Protein AF-A0A523T1C4-F1 (afdb_monomer)

Radius of gyration: 27.76 Å; Cα contacts (8 Å, |Δi|>4): 109; chains: 1; bounding box: 68×74×39 Å

Solvent-accessible surface area (backbone atoms only — not comparable to full-atom values): 6186 Å² total; per-residue (Å²): 85,82,43,75,52,56,69,73,54,23,56,52,48,68,74,44,88,76,76,84,72,63,45,45,49,25,28,43,32,33,76,88,72,49,73,48,70,75,29,52,26,42,74,44,40,34,35,55,45,61,73,94,52,70,88,55,56,74,73,46,76,43,76,44,75,76,69,76,68,94,77,71,85,75,76,81,73,78,73,83,78,90,70,90,85,81,90,78,88,84,89,82,92,135

Sequence (94 aa):
MRQKLDKKWAAFLLTLPESGMGYQRIDLFFADRSMLHDIVAYNAEEIEIPSQYSDKEVTKIQIHKNKPSSHNTQSTATTGEDARNAKTGWKGSG

Mean predicted aligned error: 13.63 Å

Structure (mmCIF, N/CA/C/O backbone):
data_AF-A0A523T1C4-F1
#
_entry.id   AF-A0A523T1C4-F1
#
loop_
_atom_site.group_PDB
_atom_site.id
_atom_site.type_symbol
_atom_site.label_atom_id
_atom_site.label_alt_id
_atom_site.label_comp_id
_atom_site.label_asym_id
_atom_site.label_entity_id
_atom_site.labe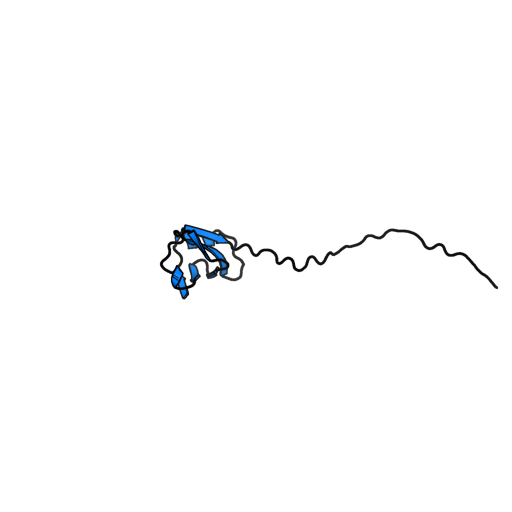l_seq_id
_atom_site.pdbx_PDB_ins_code
_atom_site.Cartn_x
_atom_site.Cartn_y
_atom_site.Cartn_z
_atom_site.occupancy
_atom_site.B_iso_or_equiv
_atom_site.auth_seq_id
_atom_site.auth_comp_id
_atom_site.auth_asym_id
_atom_site.auth_atom_id
_atom_site.pdbx_PDB_model_num
ATOM 1 N N . MET A 1 1 ? -12.834 -7.456 -2.253 1.00 84.94 1 MET A N 1
ATOM 2 C CA . MET A 1 1 ? -13.365 -6.239 -2.915 1.00 84.94 1 MET A CA 1
ATOM 3 C C . MET A 1 1 ? -12.198 -5.358 -3.320 1.00 84.94 1 MET A C 1
ATOM 5 O O . MET A 1 1 ? -11.164 -5.446 -2.668 1.00 84.94 1 MET A O 1
ATOM 9 N N . ARG A 1 2 ? -12.342 -4.539 -4.370 1.00 87.00 2 ARG A N 1
ATOM 10 C CA . ARG A 1 2 ? -11.305 -3.575 -4.764 1.00 87.00 2 ARG A CA 1
ATOM 11 C C . ARG A 1 2 ? -11.547 -2.230 -4.102 1.00 87.00 2 ARG A C 1
ATOM 13 O O . ARG A 1 2 ? -12.672 -1.736 -4.115 1.00 87.00 2 ARG A O 1
ATOM 20 N N . GLN A 1 3 ? -10.493 -1.658 -3.540 1.00 88.19 3 GLN A N 1
ATOM 21 C CA . GLN A 1 3 ? -10.515 -0.348 -2.908 1.00 88.19 3 GLN A CA 1
ATOM 22 C C . GLN A 1 3 ? -9.352 0.492 -3.412 1.00 88.19 3 GLN A C 1
ATOM 24 O 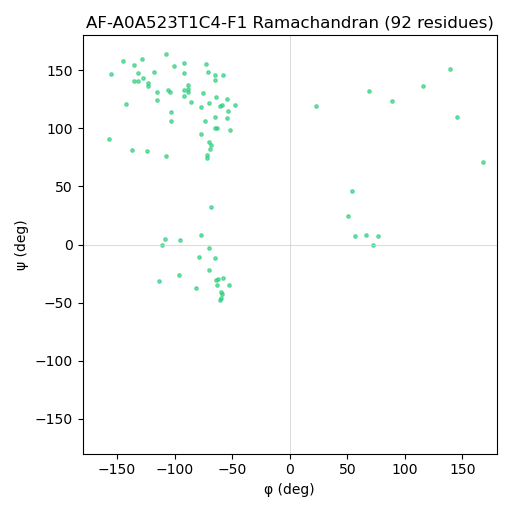O . GLN A 1 3 ? -8.238 -0.005 -3.583 1.00 88.19 3 GLN A O 1
ATOM 29 N N . LYS A 1 4 ? -9.623 1.781 -3.626 1.00 90.19 4 LYS A N 1
ATOM 30 C CA . LYS A 1 4 ? -8.601 2.747 -4.006 1.00 90.19 4 LYS A CA 1
ATOM 31 C C . LYS A 1 4 ? -7.745 3.109 -2.794 1.00 90.19 4 LYS A C 1
ATOM 33 O O . LYS A 1 4 ? -8.275 3.434 -1.733 1.00 90.19 4 LYS A O 1
ATOM 38 N N . LEU A 1 5 ? -6.431 3.050 -2.967 1.00 87.12 5 LEU A N 1
ATOM 39 C CA . LEU A 1 5 ? -5.459 3.460 -1.966 1.00 87.12 5 LEU A CA 1
ATOM 40 C C . LEU A 1 5 ? -5.450 4.983 -1.820 1.00 87.12 5 LEU A C 1
ATOM 42 O O . LEU A 1 5 ? -5.615 5.720 -2.796 1.00 87.12 5 LEU A O 1
ATOM 46 N N . ASP A 1 6 ? -5.161 5.463 -0.613 1.00 89.56 6 ASP A N 1
ATOM 47 C CA . ASP A 1 6 ? -4.861 6.878 -0.422 1.00 89.56 6 ASP A CA 1
ATOM 48 C C . ASP A 1 6 ? -3.672 7.305 -1.287 1.00 89.56 6 ASP A C 1
ATOM 50 O O . ASP A 1 6 ? -2.682 6.581 -1.430 1.00 89.56 6 ASP A O 1
ATOM 54 N N . LYS A 1 7 ? -3.710 8.551 -1.772 1.00 89.00 7 LYS A N 1
ATOM 55 C CA . LYS A 1 7 ? -2.639 9.134 -2.600 1.00 89.00 7 LYS A CA 1
ATOM 56 C C . LYS A 1 7 ? -1.255 9.028 -1.954 1.00 89.00 7 LYS A C 1
ATOM 58 O O . LYS A 1 7 ? -0.275 8.824 -2.662 1.00 89.00 7 LYS A O 1
ATOM 63 N N . LYS A 1 8 ? -1.176 9.135 -0.619 1.00 91.88 8 LYS A N 1
ATOM 64 C CA . LYS A 1 8 ? 0.080 8.993 0.141 1.00 91.88 8 LYS A CA 1
ATOM 65 C C . LYS A 1 8 ? 0.719 7.617 -0.071 1.00 91.88 8 LYS A C 1
ATOM 67 O O . LYS A 1 8 ? 1.929 7.507 -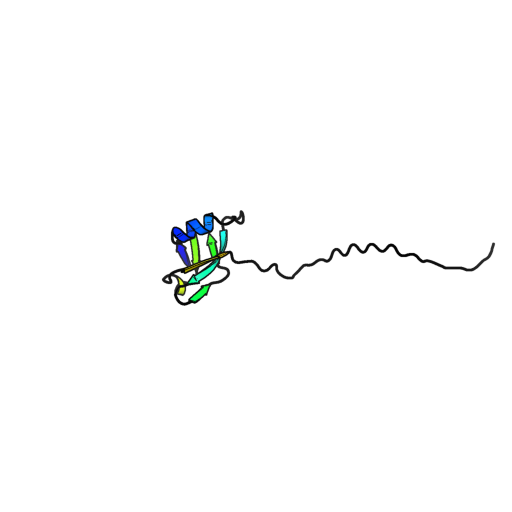0.237 1.00 91.88 8 LYS A O 1
ATOM 72 N N . TRP A 1 9 ? -0.110 6.577 -0.100 1.00 90.94 9 TRP A N 1
ATOM 73 C CA . TRP A 1 9 ? 0.323 5.198 -0.239 1.00 90.94 9 TRP A CA 1
ATOM 74 C C . TRP A 1 9 ? 0.596 4.834 -1.692 1.00 90.94 9 TRP A C 1
ATOM 76 O O . TRP A 1 9 ? 1.581 4.156 -1.958 1.00 90.94 9 TRP A O 1
ATOM 86 N N . ALA A 1 10 ? -0.210 5.343 -2.626 1.00 89.75 10 ALA A N 1
ATOM 87 C CA . ALA A 1 10 ? 0.065 5.190 -4.050 1.00 89.75 10 ALA A CA 1
ATOM 88 C C . ALA A 1 10 ? 1.422 5.809 -4.420 1.00 89.75 10 ALA A C 1
ATOM 90 O O . ALA A 1 10 ? 2.258 5.153 -5.033 1.00 89.75 10 ALA A O 1
ATOM 91 N N . ALA A 1 11 ? 1.695 7.030 -3.942 1.00 90.12 11 ALA A N 1
ATOM 92 C CA . ALA A 1 11 ? 2.992 7.678 -4.122 1.00 90.12 11 ALA A CA 1
ATOM 93 C C . ALA A 1 11 ? 4.138 6.848 -3.525 1.00 90.12 11 ALA A C 1
ATOM 95 O O . ALA A 1 11 ? 5.165 6.681 -4.172 1.00 90.12 11 ALA A O 1
ATOM 96 N N . PHE A 1 12 ? 3.954 6.279 -2.329 1.00 89.69 12 PHE A N 1
ATOM 97 C CA . PHE A 1 12 ? 4.939 5.380 -1.725 1.00 89.69 12 PHE A CA 1
ATOM 98 C C . PHE A 1 12 ? 5.196 4.135 -2.589 1.00 89.69 12 PHE A C 1
ATOM 100 O O . PHE A 1 12 ? 6.350 3.820 -2.865 1.00 89.69 12 PHE A O 1
ATOM 107 N N . LEU A 1 13 ? 4.150 3.456 -3.064 1.00 87.25 13 LEU A N 1
ATOM 108 C CA . LEU A 1 13 ? 4.282 2.257 -3.898 1.00 87.25 13 LEU A CA 1
ATOM 109 C C . LEU A 1 13 ? 4.956 2.529 -5.250 1.00 87.25 13 LEU A C 1
ATOM 111 O O . LEU A 1 13 ? 5.663 1.658 -5.750 1.00 87.25 13 LEU A O 1
ATOM 115 N N . LEU A 1 14 ? 4.789 3.732 -5.806 1.00 87.06 14 LEU A N 1
ATOM 116 C CA . LEU A 1 14 ? 5.478 4.174 -7.025 1.00 87.06 14 LEU A CA 1
ATOM 117 C C . LEU A 1 14 ? 6.981 4.417 -6.819 1.00 87.06 14 LEU A C 1
ATOM 119 O O . LEU A 1 14 ? 7.743 4.383 -7.780 1.00 87.06 14 LEU A O 1
ATOM 123 N N . THR A 1 15 ? 7.433 4.661 -5.583 1.00 87.12 15 THR A N 1
ATOM 124 C CA . THR A 1 15 ? 8.877 4.764 -5.287 1.00 87.12 15 THR A CA 1
ATOM 125 C C . THR A 1 15 ? 9.572 3.409 -5.180 1.00 87.12 15 THR A C 1
ATOM 127 O O . THR A 1 15 ? 10.800 3.349 -5.106 1.00 87.12 15 THR A O 1
ATOM 130 N N . LEU A 1 16 ? 8.805 2.321 -5.140 1.00 82.81 16 LEU A N 1
ATOM 131 C CA . LEU A 1 16 ? 9.326 0.971 -4.984 1.00 82.81 16 LEU A CA 1
ATOM 132 C C . LEU A 1 16 ? 9.578 0.353 -6.364 1.00 82.81 16 LEU A C 1
ATOM 134 O O . LEU A 1 16 ? 8.863 0.663 -7.315 1.00 82.81 16 LEU A O 1
ATOM 138 N N . PRO A 1 17 ? 10.597 -0.513 -6.496 1.00 74.69 17 PRO A N 1
ATOM 139 C CA . PRO A 1 17 ? 10.906 -1.146 -7.769 1.00 74.69 17 PRO A CA 1
ATOM 140 C C . PRO A 1 17 ? 9.715 -1.982 -8.243 1.00 74.69 17 PRO A C 1
ATOM 142 O O . PRO A 1 17 ? 9.290 -2.923 -7.570 1.00 74.69 17 PRO A O 1
ATOM 145 N N . GLU A 1 18 ? 9.177 -1.631 -9.410 1.00 67.00 18 GLU A N 1
ATOM 146 C CA . GLU A 1 18 ? 8.085 -2.375 -10.021 1.00 67.00 18 GLU A CA 1
ATOM 147 C C . GLU A 1 18 ? 8.540 -3.788 -10.401 1.00 67.00 18 GLU A C 1
ATOM 149 O O . GLU A 1 18 ? 9.642 -4.005 -10.905 1.00 67.00 18 GLU A O 1
ATOM 154 N N . SER A 1 19 ? 7.653 -4.764 -10.208 1.00 65.88 19 SER A N 1
ATOM 155 C CA . SER A 1 19 ? 7.886 -6.162 -10.592 1.00 65.88 19 SER A CA 1
ATOM 156 C C . SER A 1 19 ? 7.882 -6.389 -12.114 1.00 65.88 19 SER A C 1
ATOM 158 O O . SER A 1 19 ? 8.058 -7.519 -12.562 1.00 65.88 19 SER A O 1
ATOM 160 N N . GLY A 1 20 ? 7.620 -5.344 -12.911 1.00 64.06 20 GLY A N 1
ATOM 161 C CA . GLY A 1 20 ? 7.433 -5.423 -14.363 1.00 64.06 20 GLY A CA 1
ATOM 162 C C . GLY A 1 20 ? 6.106 -6.060 -14.806 1.00 64.06 20 GLY A C 1
ATOM 163 O O . GLY A 1 20 ? 5.857 -6.150 -16.003 1.00 64.06 20 GLY A O 1
ATOM 164 N N . MET A 1 21 ? 5.246 -6.487 -13.868 1.00 70.75 21 MET A N 1
ATOM 165 C CA . MET A 1 21 ? 3.987 -7.205 -14.142 1.00 70.75 21 MET A CA 1
ATOM 166 C C . MET A 1 21 ? 2.714 -6.372 -13.891 1.00 70.75 21 MET A C 1
ATOM 168 O O . MET A 1 21 ? 1.607 -6.896 -13.991 1.00 70.75 21 MET A O 1
ATOM 172 N N . GLY A 1 22 ? 2.842 -5.084 -13.551 1.00 76.56 22 GLY A N 1
ATOM 173 C CA . GLY A 1 22 ? 1.696 -4.190 -13.302 1.00 76.56 22 GLY A CA 1
ATOM 174 C C . GLY A 1 22 ? 1.001 -4.383 -11.944 1.00 76.56 22 GLY A C 1
ATOM 175 O O . GLY A 1 22 ? -0.030 -3.766 -11.673 1.00 76.56 22 GLY A O 1
ATOM 176 N N . TYR A 1 23 ? 1.559 -5.216 -11.062 1.00 85.38 23 TYR A N 1
ATOM 177 C CA . TYR A 1 23 ? 1.097 -5.365 -9.683 1.00 85.38 23 TYR A CA 1
ATOM 178 C C . TYR A 1 23 ? 2.251 -5.630 -8.710 1.00 85.38 23 TYR A C 1
ATOM 180 O O . TYR A 1 23 ? 3.326 -6.109 -9.084 1.00 85.38 23 TYR A O 1
ATOM 188 N N . GLN A 1 24 ? 2.013 -5.330 -7.435 1.00 87.44 24 GLN A N 1
ATOM 189 C CA . GLN A 1 24 ? 2.948 -5.563 -6.337 1.00 87.44 24 GLN A CA 1
ATOM 190 C C . GLN A 1 24 ? 2.257 -6.352 -5.223 1.00 87.44 24 GLN A C 1
ATOM 192 O O . GLN A 1 24 ? 1.074 -6.150 -4.957 1.00 87.44 24 GLN A O 1
ATOM 197 N N . ARG A 1 25 ? 2.991 -7.256 -4.569 1.00 89.44 25 ARG A N 1
ATOM 198 C CA . ARG A 1 25 ? 2.519 -7.949 -3.363 1.00 89.44 25 ARG A CA 1
ATOM 199 C C . ARG A 1 25 ? 2.956 -7.164 -2.133 1.00 89.44 25 ARG A C 1
ATOM 201 O O . ARG A 1 25 ? 4.139 -6.844 -1.999 1.00 89.44 25 ARG A O 1
ATOM 208 N N . ILE A 1 26 ? 2.016 -6.850 -1.250 1.00 90.44 26 ILE A N 1
ATOM 209 C CA . ILE A 1 26 ? 2.230 -5.986 -0.089 1.00 90.44 26 ILE A CA 1
ATOM 210 C C . ILE A 1 26 ? 1.603 -6.562 1.179 1.00 90.44 26 ILE A C 1
ATOM 212 O O . ILE A 1 26 ? 0.630 -7.309 1.133 1.00 90.44 26 ILE A O 1
ATOM 216 N N . ASP A 1 27 ? 2.156 -6.165 2.317 1.00 92.75 27 ASP A N 1
ATOM 217 C CA . ASP A 1 27 ? 1.570 -6.359 3.634 1.00 92.75 27 ASP A CA 1
ATOM 218 C C . ASP A 1 27 ? 0.994 -5.019 4.123 1.00 92.75 27 ASP A C 1
ATOM 220 O O . ASP A 1 27 ? 1.667 -3.979 4.073 1.00 92.75 27 ASP A O 1
ATOM 224 N N . LEU A 1 28 ? -0.253 -5.043 4.597 1.00 92.69 28 LEU A N 1
ATOM 225 C CA . LEU A 1 28 ? -0.983 -3.886 5.118 1.00 92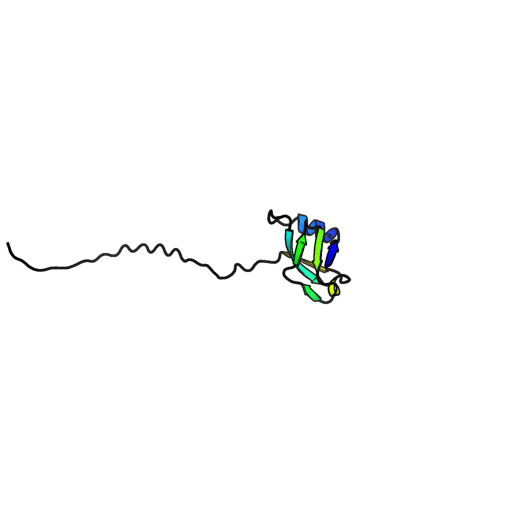.69 28 LEU A CA 1
ATOM 226 C C . LEU A 1 28 ? -1.071 -3.953 6.639 1.00 92.69 28 LEU A C 1
ATOM 228 O O . LEU A 1 28 ? -1.466 -4.974 7.199 1.00 92.69 28 LEU A O 1
ATOM 232 N N . PHE A 1 29 ? -0.769 -2.839 7.297 1.00 93.81 29 PHE A N 1
ATOM 233 C CA . PHE A 1 29 ? -0.881 -2.672 8.741 1.00 93.81 29 PHE A CA 1
ATOM 234 C C . PHE A 1 29 ? -1.951 -1.625 9.032 1.00 93.81 29 PHE A C 1
ATOM 236 O O . PHE A 1 29 ? -1.928 -0.533 8.456 1.00 93.81 29 PHE A O 1
ATOM 243 N N . PHE A 1 30 ? -2.865 -1.946 9.941 1.00 93.25 30 PHE A N 1
ATOM 244 C CA . PHE A 1 30 ? -3.993 -1.090 10.296 1.00 93.25 30 PHE A CA 1
ATOM 245 C C . PHE A 1 30 ? -3.818 -0.455 11.682 1.00 93.25 30 PHE A C 1
ATOM 247 O O . PHE A 1 30 ? -2.993 -0.888 12.492 1.00 93.25 30 PHE A O 1
ATOM 254 N N . ALA A 1 31 ? -4.603 0.586 11.971 1.00 90.31 31 ALA A N 1
ATOM 255 C CA . ALA A 1 31 ? -4.563 1.301 13.254 1.00 90.31 31 ALA A CA 1
ATOM 256 C C . ALA A 1 31 ? -4.944 0.428 14.465 1.00 90.31 31 ALA A C 1
ATOM 258 O O . ALA A 1 31 ? -4.421 0.616 15.563 1.00 90.31 31 ALA A O 1
ATOM 259 N N . ASP A 1 32 ? -5.794 -0.578 14.258 1.00 90.38 32 ASP A N 1
ATOM 260 C CA . ASP A 1 32 ? -6.201 -1.557 15.275 1.00 90.38 32 ASP A CA 1
ATOM 261 C C . ASP A 1 32 ? -5.133 -2.635 15.552 1.00 90.38 32 ASP A C 1
ATOM 263 O O . ASP A 1 32 ? -5.395 -3.596 16.275 1.00 90.38 32 ASP A O 1
ATOM 267 N N . ARG A 1 33 ? -3.921 -2.476 14.997 1.00 89.88 33 ARG A N 1
ATOM 268 C CA . ARG A 1 33 ? -2.806 -3.440 15.031 1.00 89.88 33 ARG A CA 1
ATOM 269 C C . ARG A 1 33 ? -3.079 -4.739 14.271 1.00 89.88 33 ARG A C 1
ATOM 271 O O . ARG A 1 33 ? -2.267 -5.661 14.357 1.00 89.88 33 ARG A O 1
ATOM 278 N N . SER A 1 34 ? -4.181 -4.829 13.525 1.00 91.44 34 SER A N 1
ATOM 279 C CA . SER A 1 34 ? -4.389 -5.942 12.605 1.00 91.44 34 SER A CA 1
ATOM 280 C C . SER A 1 34 ? -3.475 -5.810 11.388 1.00 91.44 34 SER A C 1
ATOM 282 O O . SER A 1 34 ? -3.009 -4.719 11.039 1.00 91.44 34 SER A O 1
ATOM 284 N N . MET A 1 35 ? -3.190 -6.948 10.758 1.00 93.19 35 MET A N 1
ATOM 285 C CA . MET A 1 35 ? -2.329 -7.024 9.587 1.00 93.19 35 MET A CA 1
ATOM 286 C C . MET A 1 35 ? -2.955 -7.931 8.534 1.00 93.19 35 MET A C 1
ATOM 288 O O . MET A 1 35 ? -3.528 -8.969 8.868 1.00 93.19 35 MET A O 1
ATOM 292 N N . LEU A 1 36 ? -2.833 -7.533 7.272 1.00 92.12 36 LEU A N 1
ATOM 293 C CA . LEU A 1 36 ? -3.171 -8.350 6.112 1.00 92.12 36 LEU A CA 1
ATOM 294 C C . LEU A 1 36 ? -1.898 -8.629 5.325 1.00 92.12 36 LEU A C 1
ATOM 296 O O . LEU A 1 36 ? -1.196 -7.699 4.932 1.00 92.12 36 LEU A O 1
ATOM 300 N N . HIS A 1 37 ? -1.623 -9.909 5.107 1.00 92.62 37 HIS A N 1
ATOM 301 C CA . HIS A 1 37 ? -0.446 -10.367 4.384 1.00 92.62 37 HIS A CA 1
ATOM 302 C C . HIS A 1 37 ? -0.768 -10.736 2.942 1.00 92.62 37 HIS A C 1
ATOM 304 O O . HIS A 1 37 ? -1.884 -11.167 2.653 1.00 92.62 37 HIS A O 1
ATOM 310 N N . ASP A 1 38 ? 0.243 -10.635 2.079 1.00 90.19 38 ASP A N 1
ATOM 311 C CA . ASP A 1 38 ? 0.201 -11.095 0.683 1.00 90.19 38 ASP A CA 1
ATOM 312 C C . ASP A 1 38 ? -0.978 -10.515 -0.122 1.00 90.19 38 ASP A C 1
ATOM 314 O O . ASP A 1 38 ? -1.707 -11.214 -0.829 1.00 90.19 38 ASP A O 1
ATOM 318 N N . ILE A 1 39 ? -1.182 -9.204 0.011 1.00 91.12 39 ILE A N 1
ATOM 319 C CA . ILE A 1 39 ? -2.224 -8.468 -0.701 1.00 91.12 39 ILE A CA 1
ATOM 320 C C . ILE A 1 39 ? -1.693 -7.981 -2.040 1.00 91.12 39 ILE A C 1
ATOM 322 O O . ILE A 1 39 ? -0.583 -7.460 -2.139 1.00 91.12 39 ILE A O 1
ATOM 326 N N . VAL A 1 40 ? -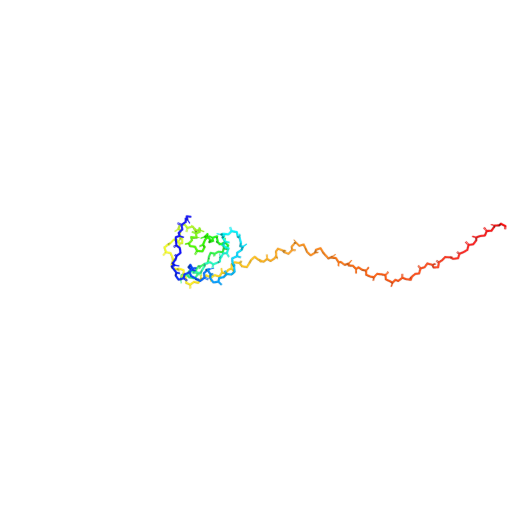2.511 -8.114 -3.079 1.00 89.62 40 VAL A N 1
ATOM 327 C CA . VAL A 1 40 ? -2.183 -7.610 -4.411 1.00 89.62 40 VAL A CA 1
ATOM 328 C C . VAL A 1 40 ? -2.584 -6.140 -4.515 1.00 89.62 40 VAL A C 1
ATOM 330 O O . VAL A 1 40 ? -3.751 -5.788 -4.328 1.00 89.62 40 VAL A O 1
ATOM 333 N N . ALA A 1 41 ? -1.603 -5.298 -4.829 1.00 89.81 41 ALA A N 1
ATOM 334 C CA . ALA A 1 41 ? -1.778 -3.908 -5.217 1.00 89.81 41 ALA A CA 1
ATOM 335 C C . ALA A 1 41 ? -1.615 -3.774 -6.738 1.00 89.81 41 ALA A C 1
ATOM 337 O O . ALA A 1 41 ? -0.525 -3.987 -7.273 1.00 89.81 41 ALA A O 1
ATOM 338 N N . TYR A 1 42 ? -2.689 -3.419 -7.434 1.00 89.31 42 TYR A N 1
ATOM 339 C CA . TYR A 1 42 ? -2.728 -3.205 -8.878 1.00 89.31 42 TYR A CA 1
ATOM 340 C C . TYR A 1 42 ? -2.376 -1.755 -9.210 1.00 89.31 42 TYR A C 1
ATOM 342 O O . TYR A 1 42 ? -2.930 -0.829 -8.612 1.00 89.31 42 TYR A O 1
ATOM 350 N N . ASN A 1 43 ? -1.459 -1.557 -10.165 1.00 85.81 43 ASN A N 1
ATOM 351 C CA . ASN A 1 43 ? -1.018 -0.236 -10.640 1.00 85.81 43 ASN A CA 1
ATOM 352 C C . ASN A 1 43 ? -0.603 0.742 -9.524 1.00 85.81 43 ASN A C 1
ATOM 354 O O . ASN A 1 43 ? -0.716 1.948 -9.700 1.00 85.81 43 ASN A O 1
ATOM 358 N N . ALA A 1 44 ? -0.201 0.235 -8.353 1.00 84.75 44 ALA A N 1
ATOM 359 C CA . ALA A 1 44 ? 0.027 1.032 -7.144 1.00 84.75 44 ALA A CA 1
ATOM 360 C C . ALA A 1 44 ? -1.185 1.872 -6.658 1.00 84.75 44 ALA A C 1
ATOM 362 O O . ALA A 1 44 ? -1.049 2.636 -5.706 1.00 84.75 44 ALA A O 1
ATOM 363 N N . GLU A 1 45 ? -2.376 1.715 -7.246 1.00 87.75 45 GLU A N 1
ATOM 364 C CA . GLU A 1 45 ? -3.562 2.526 -6.939 1.00 87.75 45 GLU A CA 1
ATOM 365 C C . GLU A 1 45 ? -4.691 1.740 -6.275 1.00 87.75 45 GLU A C 1
ATOM 367 O O . GLU A 1 45 ? -5.456 2.313 -5.499 1.00 87.75 45 GLU A O 1
ATOM 372 N N . GLU A 1 46 ? -4.829 0.452 -6.580 1.00 91.06 46 GLU A N 1
ATOM 373 C CA . GLU A 1 46 ? -5.957 -0.360 -6.123 1.00 91.06 46 GLU A CA 1
ATOM 374 C C . GLU A 1 46 ? -5.465 -1.570 -5.341 1.00 91.06 46 GLU A C 1
ATOM 376 O O . GLU A 1 46 ? -4.543 -2.254 -5.772 1.00 91.06 46 GLU A O 1
ATOM 381 N N . ILE A 1 47 ? -6.108 -1.873 -4.216 1.00 90.94 47 ILE A N 1
ATOM 382 C CA . ILE A 1 47 ? -5.853 -3.089 -3.438 1.00 90.94 47 ILE A CA 1
ATOM 383 C C . ILE A 1 47 ? -7.088 -3.965 -3.377 1.00 90.94 47 ILE A C 1
ATOM 385 O O . ILE A 1 47 ? -8.225 -3.484 -3.349 1.00 90.94 47 ILE A O 1
ATOM 389 N N . GLU A 1 48 ? -6.851 -5.268 -3.315 1.00 90.75 48 GLU A N 1
ATOM 390 C CA . GLU A 1 48 ? -7.901 -6.251 -3.107 1.00 90.75 48 GLU A CA 1
ATOM 391 C C . GLU A 1 48 ? -7.886 -6.761 -1.668 1.00 90.75 48 GLU A C 1
ATOM 393 O O . GLU A 1 48 ? -7.014 -7.532 -1.279 1.00 90.75 48 GLU A O 1
ATOM 398 N N . ILE A 1 49 ? -8.863 -6.326 -0.869 1.00 90.38 49 ILE A N 1
ATOM 399 C CA . ILE A 1 49 ? -8.979 -6.711 0.542 1.00 90.38 49 ILE A CA 1
ATOM 400 C C . ILE A 1 49 ? -10.380 -7.243 0.879 1.00 90.38 49 ILE A C 1
ATOM 402 O O . ILE A 1 49 ? -11.346 -6.985 0.144 1.00 90.38 49 ILE A O 1
ATOM 406 N N . PRO A 1 50 ? -10.529 -8.010 1.974 1.00 89.81 50 PRO A N 1
ATOM 407 C CA . PRO A 1 50 ? -11.837 -8.392 2.491 1.00 89.81 50 PRO A CA 1
ATOM 408 C C . PRO A 1 50 ? -12.610 -7.162 2.982 1.00 89.81 50 PRO A C 1
ATOM 410 O O . PRO A 1 50 ? -12.021 -6.238 3.543 1.00 89.81 50 PRO A O 1
ATOM 413 N N . SER A 1 51 ? -13.936 -7.171 2.831 1.00 88.50 51 SER A N 1
ATOM 414 C CA . SER A 1 51 ? -14.803 -6.041 3.204 1.00 88.50 51 SER A CA 1
ATOM 415 C C . SER A 1 51 ? -14.691 -5.635 4.672 1.00 88.50 51 SER A C 1
ATOM 417 O O . SER A 1 51 ? -14.812 -4.465 4.993 1.00 88.50 51 SER A O 1
ATOM 419 N N . GLN A 1 52 ? -14.359 -6.561 5.571 1.00 88.69 52 GLN A N 1
ATOM 420 C CA . GLN A 1 52 ? -14.148 -6.255 6.992 1.00 88.69 52 GLN A CA 1
ATOM 421 C C . GLN A 1 52 ? -12.948 -5.324 7.278 1.00 88.69 52 GLN A C 1
ATOM 423 O O . GLN A 1 52 ? -12.784 -4.874 8.411 1.00 88.69 52 GLN A O 1
ATOM 428 N N . TYR A 1 53 ? -12.087 -5.070 6.286 1.00 87.12 53 TYR A N 1
ATOM 429 C CA . TYR A 1 53 ? -10.946 -4.157 6.393 1.00 87.12 53 TYR A CA 1
ATOM 430 C C . TYR A 1 53 ? -11.118 -2.881 5.554 1.00 87.12 53 TYR A C 1
ATOM 432 O O . TYR A 1 53 ? -10.226 -2.039 5.599 1.00 87.12 53 TYR A O 1
ATOM 440 N N . SER A 1 54 ? -12.227 -2.712 4.816 1.00 85.56 54 SER A N 1
ATOM 441 C CA . SER A 1 54 ? -12.398 -1.572 3.899 1.00 85.56 54 SER A CA 1
ATOM 442 C C . SER A 1 54 ? -12.411 -0.221 4.599 1.00 85.56 54 SER A C 1
ATOM 444 O O . SER A 1 54 ? -11.892 0.767 4.083 1.00 85.56 54 SER 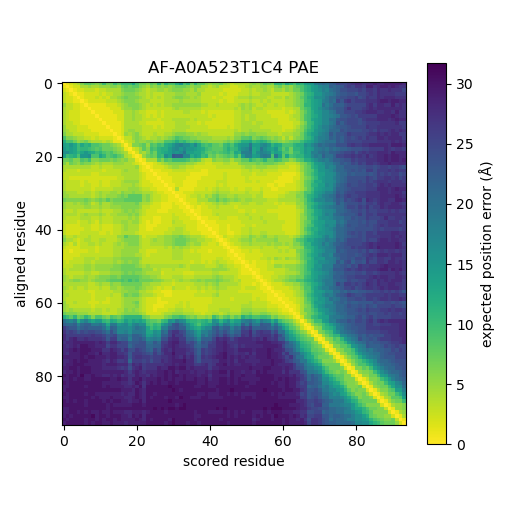A O 1
ATOM 446 N N . ASP A 1 55 ? -12.971 -0.201 5.804 1.00 86.31 55 ASP A N 1
ATOM 447 C CA . ASP A 1 55 ? -13.173 1.021 6.581 1.00 86.31 55 ASP A CA 1
ATOM 448 C C . ASP A 1 55 ? -12.031 1.253 7.580 1.00 86.31 55 ASP A C 1
ATOM 450 O O . ASP A 1 55 ? -12.071 2.180 8.390 1.00 86.31 55 ASP A O 1
ATOM 454 N N . LYS A 1 56 ? -11.005 0.393 7.554 1.00 88.00 56 LYS A N 1
ATOM 455 C CA . LYS A 1 56 ? -9.873 0.488 8.470 1.00 88.00 56 LYS A CA 1
ATOM 456 C C . LYS A 1 56 ? -8.790 1.385 7.899 1.00 88.00 56 LYS A C 1
ATOM 458 O O . LYS A 1 56 ? -8.351 1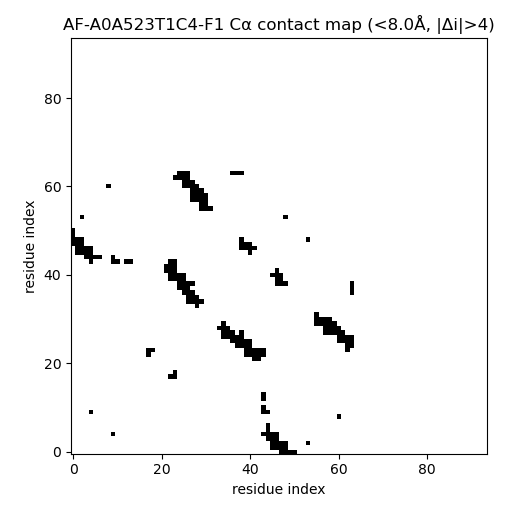.231 6.762 1.00 88.00 56 LYS A O 1
ATOM 463 N N . GLU A 1 57 ? -8.286 2.272 8.746 1.00 89.75 57 GLU A N 1
ATOM 464 C CA . GLU A 1 57 ? -7.169 3.131 8.385 1.00 89.75 57 GLU A CA 1
ATOM 465 C C . GLU A 1 57 ? -5.869 2.322 8.269 1.00 89.75 57 GLU A C 1
ATOM 467 O O . GLU A 1 57 ? -5.417 1.690 9.232 1.00 89.75 57 GLU A O 1
ATOM 472 N N . VAL A 1 58 ? -5.250 2.380 7.088 1.00 91.81 58 VAL A N 1
ATOM 473 C CA . VAL A 1 58 ? -3.912 1.837 6.836 1.00 91.81 58 VAL A CA 1
ATOM 4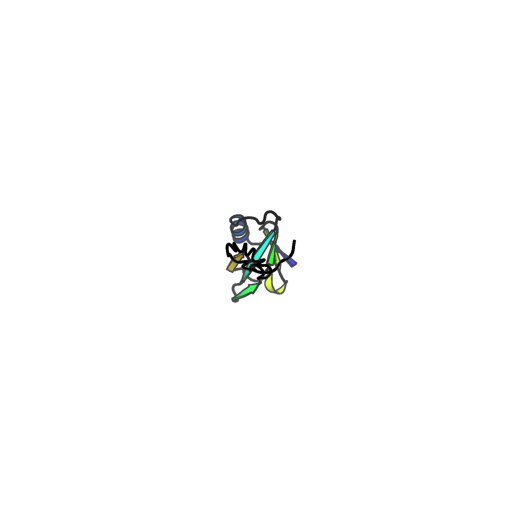74 C C . VAL A 1 58 ? -2.870 2.790 7.418 1.00 91.81 58 VAL A C 1
ATOM 476 O O . VAL A 1 58 ? -2.737 3.936 6.977 1.00 91.81 58 VAL A O 1
ATOM 479 N N . THR A 1 59 ? -2.093 2.295 8.378 1.00 93.88 59 THR A N 1
ATOM 480 C CA . THR A 1 59 ? -1.028 3.043 9.061 1.00 93.88 59 THR A CA 1
ATOM 481 C C . THR A 1 59 ? 0.345 2.791 8.458 1.00 93.88 59 THR A C 1
ATOM 483 O O . THR A 1 59 ? 1.222 3.650 8.557 1.00 93.88 59 THR A O 1
ATOM 486 N N . LYS A 1 60 ? 0.550 1.632 7.820 1.00 93.00 60 LYS A N 1
ATOM 487 C CA . LYS A 1 60 ? 1.820 1.272 7.185 1.00 93.00 60 LYS A CA 1
ATOM 488 C C . LYS A 1 60 ? 1.619 0.251 6.067 1.00 93.00 60 LYS A C 1
ATOM 490 O O . LYS A 1 60 ? 0.777 -0.637 6.171 1.00 93.00 60 LYS A O 1
ATOM 495 N N . ILE A 1 61 ? 2.448 0.362 5.031 1.00 92.06 61 ILE A N 1
ATOM 496 C CA . ILE A 1 61 ? 2.552 -0.598 3.929 1.00 92.06 61 ILE A CA 1
ATOM 497 C C . ILE A 1 61 ? 3.990 -1.100 3.837 1.00 92.06 61 ILE A C 1
ATOM 499 O O . ILE A 1 61 ? 4.937 -0.326 3.994 1.00 92.06 61 ILE A O 1
ATOM 503 N N . GLN A 1 62 ? 4.163 -2.396 3.591 1.00 91.25 62 GLN A N 1
ATOM 504 C CA . GLN A 1 62 ? 5.466 -2.994 3.299 1.00 91.25 62 GLN A CA 1
ATOM 505 C C . GLN A 1 62 ? 5.376 -3.886 2.064 1.00 91.25 62 GLN A C 1
ATOM 507 O O . GLN A 1 62 ? 4.347 -4.508 1.834 1.00 91.25 62 GLN A O 1
ATOM 512 N N . ILE A 1 63 ? 6.454 -3.979 1.280 1.00 89.00 63 ILE A N 1
ATOM 513 C CA . ILE A 1 63 ? 6.539 -4.996 0.225 1.00 89.00 63 ILE A CA 1
ATOM 514 C C . ILE A 1 63 ? 6.533 -6.367 0.883 1.00 89.00 63 ILE A C 1
ATOM 516 O O . ILE A 1 63 ? 7.363 -6.639 1.760 1.00 89.00 63 ILE A O 1
ATOM 520 N N . HIS A 1 64 ? 5.624 -7.222 0.424 1.00 88.00 64 HIS A N 1
ATOM 521 C CA . HIS A 1 64 ? 5.585 -8.607 0.839 1.00 88.00 64 HIS A CA 1
ATOM 522 C C . HIS A 1 64 ? 6.866 -9.272 0.344 1.00 88.00 64 HIS A C 1
ATOM 524 O O . HIS A 1 64 ? 7.084 -9.462 -0.856 1.00 88.00 64 HIS A O 1
ATOM 530 N N . LYS A 1 65 ? 7.759 -9.599 1.276 1.00 79.94 65 LYS A N 1
ATOM 531 C CA . LYS A 1 65 ? 8.954 -10.364 0.942 1.00 79.94 65 LYS A CA 1
ATOM 532 C C . LYS A 1 65 ? 8.503 -11.791 0.703 1.00 79.94 65 LYS A C 1
ATOM 534 O O . LYS A 1 65 ? 8.234 -12.513 1.660 1.00 79.94 65 LYS A O 1
ATOM 539 N N . ASN A 1 66 ? 8.477 -12.201 -0.563 1.00 62.66 66 ASN A N 1
ATOM 540 C CA . ASN A 1 66 ? 8.459 -13.617 -0.889 1.00 62.66 66 ASN A CA 1
ATOM 541 C C . ASN A 1 66 ? 9.667 -14.215 -0.159 1.00 62.66 66 ASN A C 1
ATOM 543 O O . ASN A 1 66 ? 10.813 -13.911 -0.502 1.00 62.66 66 ASN A O 1
ATOM 547 N N . LYS A 1 67 ? 9.439 -15.006 0.897 1.00 52.84 67 LYS A N 1
ATOM 548 C CA . LYS A 1 67 ? 10.509 -15.879 1.376 1.00 52.84 67 LYS A CA 1
ATOM 549 C C . LYS A 1 67 ? 10.912 -16.682 0.141 1.00 52.84 67 LYS A C 1
ATOM 551 O O . LYS A 1 67 ? 10.008 -17.249 -0.479 1.00 52.84 67 LYS A O 1
ATOM 556 N N . PRO A 1 68 ? 12.192 -16.700 -0.270 1.00 45.94 68 PRO A N 1
ATOM 557 C CA . PRO A 1 68 ? 12.603 -17.652 -1.282 1.00 45.94 68 PRO A CA 1
ATOM 558 C C . PRO A 1 68 ? 12.161 -19.009 -0.748 1.00 45.94 68 PRO A C 1
ATOM 560 O O . PRO A 1 68 ? 12.569 -19.418 0.341 1.00 45.94 68 PRO A O 1
ATOM 563 N N . SER A 1 69 ? 11.218 -19.634 -1.450 1.00 43.31 69 SER A N 1
ATOM 564 C CA . SER A 1 69 ? 10.808 -20.998 -1.179 1.00 43.31 69 SER A CA 1
ATOM 565 C C . SER A 1 69 ? 12.091 -21.804 -1.041 1.00 43.31 69 SER A C 1
ATOM 567 O O . SER A 1 69 ? 12.892 -21.835 -1.974 1.00 43.31 69 SER A O 1
ATOM 569 N N . SER A 1 70 ? 12.318 -22.422 0.117 1.00 49.72 70 SER A N 1
ATOM 570 C CA . SER A 1 70 ? 13.491 -23.262 0.392 1.00 49.72 70 SER A CA 1
ATOM 571 C C . SER A 1 70 ? 13.496 -24.570 -0.419 1.00 49.72 70 SER A C 1
ATOM 573 O O . SER A 1 70 ? 14.003 -25.587 0.033 1.00 49.72 70 SER A O 1
ATOM 575 N N . HIS A 1 71 ? 12.950 -24.550 -1.632 1.00 49.78 71 HIS A N 1
ATOM 576 C CA . HIS A 1 71 ? 12.966 -25.632 -2.598 1.00 49.78 71 HIS A CA 1
ATOM 577 C C . HIS A 1 71 ? 13.578 -25.119 -3.898 1.00 49.78 71 HIS A C 1
ATOM 579 O O . HIS A 1 71 ? 12.879 -24.721 -4.822 1.00 49.78 71 HIS A O 1
ATOM 585 N N . ASN A 1 72 ? 14.904 -25.062 -3.922 1.00 50.12 72 ASN A N 1
ATOM 586 C CA . ASN A 1 72 ? 15.736 -25.824 -4.855 1.00 50.12 72 ASN A CA 1
ATOM 587 C C . ASN A 1 72 ? 17.159 -25.260 -4.772 1.00 50.12 72 ASN A C 1
ATOM 589 O O . ASN A 1 72 ? 17.649 -24.602 -5.687 1.00 50.12 72 ASN A O 1
ATOM 593 N N . THR A 1 73 ? 17.841 -25.519 -3.655 1.00 48.25 73 THR A N 1
ATOM 594 C CA . THR A 1 73 ? 19.303 -25.550 -3.669 1.00 48.25 73 THR A CA 1
ATOM 595 C C . THR A 1 73 ? 19.680 -26.823 -4.418 1.00 48.25 73 THR A C 1
ATOM 597 O O . THR A 1 73 ? 19.991 -27.849 -3.818 1.00 48.25 73 THR A O 1
ATOM 600 N N . GLN A 1 74 ? 19.575 -26.798 -5.747 1.00 48.16 74 GLN A N 1
ATOM 601 C CA . GLN A 1 74 ? 20.273 -27.773 -6.564 1.00 48.16 74 GLN A CA 1
ATOM 602 C C . GLN A 1 74 ? 21.743 -27.398 -6.435 1.00 48.16 74 GLN A C 1
ATOM 604 O O . GLN A 1 74 ? 22.265 -26.544 -7.146 1.00 48.16 74 GLN A O 1
ATOM 609 N N . SER A 1 75 ? 22.366 -27.966 -5.406 1.00 48.12 75 SER A N 1
ATOM 610 C CA . SER A 1 75 ? 23.795 -27.942 -5.184 1.00 48.12 75 SER A CA 1
ATOM 611 C C . SER A 1 75 ? 24.466 -28.431 -6.461 1.00 48.12 75 SER A C 1
ATOM 613 O O . SER A 1 75 ? 24.582 -29.632 -6.690 1.00 48.12 75 SER A O 1
ATOM 615 N N . THR A 1 76 ? 24.931 -27.512 -7.302 1.00 54.88 76 THR A N 1
ATOM 616 C CA . THR A 1 76 ? 26.004 -27.805 -8.247 1.00 54.88 76 THR A CA 1
ATOM 617 C C . THR A 1 76 ? 27.276 -27.915 -7.419 1.00 54.88 76 THR A C 1
ATOM 619 O O . THR A 1 76 ? 28.099 -27.003 -7.366 1.00 54.88 76 THR A O 1
ATOM 622 N N . ALA A 1 77 ? 27.394 -29.028 -6.694 1.00 49.41 77 ALA A N 1
ATOM 623 C CA . ALA A 1 77 ? 28.673 -29.516 -6.231 1.00 49.41 77 ALA A CA 1
ATOM 624 C C . ALA A 1 77 ? 29.424 -29.963 -7.486 1.00 49.41 77 ALA A C 1
ATOM 626 O O . ALA A 1 77 ? 29.356 -31.116 -7.904 1.00 49.41 77 ALA A O 1
ATOM 627 N N . THR A 1 78 ? 30.096 -29.016 -8.136 1.00 51.19 78 THR A N 1
ATOM 628 C CA . THR A 1 78 ? 31.194 -29.332 -9.040 1.00 51.19 78 THR A CA 1
ATOM 629 C C . THR A 1 78 ? 32.316 -29.845 -8.147 1.00 51.19 78 THR A C 1
ATOM 631 O O . THR A 1 78 ? 33.178 -29.086 -7.707 1.00 51.19 78 THR A O 1
ATOM 634 N N . THR A 1 79 ? 32.240 -31.125 -7.782 1.00 50.56 79 THR A N 1
ATOM 635 C CA . THR A 1 79 ? 33.330 -31.824 -7.113 1.00 50.56 79 THR A CA 1
ATOM 636 C C . THR A 1 79 ? 34.486 -31.872 -8.101 1.00 50.56 79 THR A C 1
ATOM 638 O O . THR A 1 79 ? 34.497 -32.664 -9.040 1.00 50.56 79 THR A O 1
ATOM 641 N N . GLY A 1 80 ? 35.449 -30.973 -7.907 1.00 54.62 80 GLY A N 1
ATOM 642 C CA . GLY A 1 80 ? 36.810 -31.214 -8.346 1.00 54.62 80 GLY A CA 1
ATOM 643 C C . GLY A 1 80 ? 37.331 -32.412 -7.565 1.00 54.62 80 GLY A C 1
ATOM 644 O O . GLY A 1 80 ? 37.692 -32.272 -6.402 1.00 54.62 80 GLY A O 1
ATOM 645 N N . GLU A 1 81 ? 37.327 -33.585 -8.192 1.00 45.00 81 GLU A N 1
ATOM 646 C CA . GLU A 1 81 ? 37.973 -34.785 -7.665 1.00 45.00 81 GLU A CA 1
ATOM 647 C C . GLU A 1 81 ? 39.233 -35.059 -8.491 1.00 45.00 81 GLU A C 1
ATOM 649 O O . GLU A 1 81 ? 39.282 -35.918 -9.368 1.00 45.00 81 GLU A O 1
ATOM 654 N N . ASP A 1 82 ? 40.268 -34.259 -8.219 1.00 52.16 82 ASP A N 1
ATOM 655 C CA . ASP A 1 82 ? 41.652 -34.669 -8.439 1.00 52.16 82 ASP A CA 1
ATOM 656 C C . ASP A 1 82 ? 42.030 -35.607 -7.286 1.00 52.16 82 ASP A C 1
ATOM 658 O O . ASP A 1 82 ? 42.370 -35.166 -6.188 1.00 52.16 82 ASP A O 1
ATOM 662 N N . ALA A 1 83 ? 41.905 -36.916 -7.503 1.00 48.50 83 ALA A N 1
ATOM 663 C CA . ALA A 1 83 ? 42.494 -37.918 -6.624 1.00 48.50 83 ALA A CA 1
ATOM 664 C C . ALA A 1 83 ? 42.708 -39.248 -7.361 1.00 48.50 83 ALA A C 1
ATOM 666 O O . ALA A 1 83 ? 41.860 -40.131 -7.403 1.00 48.50 83 ALA A O 1
ATOM 667 N N . ARG A 1 84 ? 43.903 -39.374 -7.943 1.00 52.47 84 ARG A N 1
ATOM 668 C CA . ARG A 1 84 ? 44.848 -40.486 -7.735 1.00 52.47 84 ARG A CA 1
ATOM 669 C C . ARG A 1 84 ? 44.233 -41.805 -7.231 1.00 52.47 84 ARG A C 1
ATOM 671 O O . ARG A 1 84 ? 43.834 -41.874 -6.074 1.00 52.47 84 ARG A O 1
ATOM 678 N N . ASN A 1 85 ? 44.379 -42.870 -8.030 1.00 45.56 85 ASN A N 1
ATOM 679 C CA . ASN A 1 85 ? 44.907 -44.198 -7.647 1.00 45.56 85 ASN A CA 1
ATOM 680 C C . ASN A 1 85 ? 44.199 -45.337 -8.405 1.00 45.56 85 ASN A C 1
ATOM 682 O O . ASN A 1 85 ? 43.078 -45.708 -8.081 1.00 45.56 85 ASN A O 1
ATOM 686 N N . ALA A 1 86 ? 44.915 -45.974 -9.330 1.00 44.97 86 ALA A N 1
ATOM 687 C CA . ALA A 1 86 ? 44.645 -47.358 -9.702 1.00 44.97 86 ALA A CA 1
ATOM 688 C C . ALA A 1 86 ? 45.974 -48.114 -9.826 1.00 44.97 86 ALA A C 1
ATOM 690 O O . ALA A 1 86 ? 46.515 -48.317 -10.910 1.00 44.97 86 ALA A O 1
ATOM 691 N N . LYS A 1 87 ? 46.509 -48.543 -8.676 1.00 51.06 87 LYS A N 1
ATOM 692 C CA . L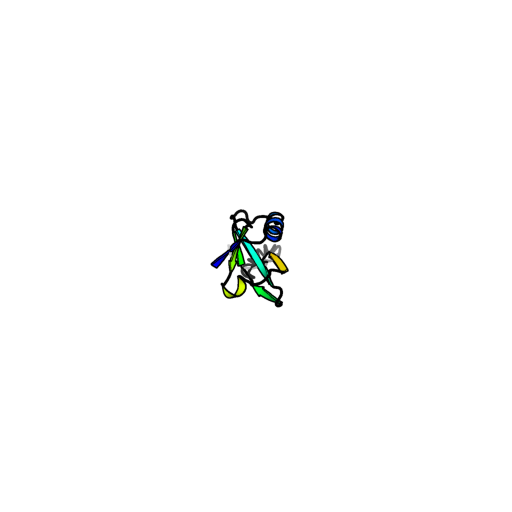YS A 1 87 ? 47.287 -49.785 -8.599 1.00 51.06 87 LYS A CA 1
ATOM 693 C C . LYS A 1 87 ? 46.395 -50.942 -9.054 1.00 51.06 87 LYS A C 1
ATOM 695 O O . LYS A 1 87 ? 45.440 -51.254 -8.354 1.00 51.06 87 LYS A O 1
ATOM 700 N N . THR A 1 88 ? 46.778 -51.662 -10.102 1.00 52.56 88 THR A N 1
ATOM 701 C CA . THR A 1 88 ? 46.619 -53.123 -10.133 1.00 52.56 88 THR A CA 1
ATOM 702 C C . THR A 1 88 ? 47.831 -53.736 -10.820 1.00 52.56 88 THR A C 1
ATOM 704 O O . THR A 1 88 ? 48.187 -53.390 -11.942 1.00 52.56 88 THR A O 1
ATOM 707 N N . GLY A 1 89 ? 48.518 -54.606 -10.087 1.00 45.62 89 GLY A N 1
ATOM 708 C CA . GLY A 1 89 ? 49.456 -55.552 -10.658 1.00 45.62 89 GLY A CA 1
ATOM 709 C C . GLY A 1 89 ? 48.753 -56.872 -10.971 1.00 45.62 89 GLY A C 1
ATOM 710 O O . GLY A 1 89 ? 47.788 -57.233 -10.300 1.00 45.62 89 GLY A O 1
ATOM 711 N N . TRP A 1 90 ? 49.367 -57.590 -11.915 1.00 43.19 90 TRP A N 1
ATOM 712 C CA . TRP A 1 90 ? 49.589 -59.044 -11.994 1.00 43.19 90 TRP A CA 1
ATOM 713 C C . TRP A 1 90 ? 48.943 -59.872 -13.122 1.00 43.19 90 TRP A C 1
ATOM 715 O O . TRP A 1 90 ? 47.747 -59.799 -13.369 1.00 43.19 90 TRP A O 1
ATOM 725 N N . LYS A 1 91 ? 49.811 -60.767 -13.649 1.00 44.16 91 LYS A N 1
ATOM 726 C CA . LYS A 1 91 ? 49.670 -61.886 -14.613 1.00 44.16 91 LYS A CA 1
ATOM 727 C C . LYS A 1 91 ? 49.357 -61.483 -16.063 1.00 44.16 91 LYS A C 1
ATOM 729 O O . LYS A 1 91 ? 48.474 -60.685 -16.293 1.00 44.16 91 LYS A O 1
ATOM 734 N N . GLY A 1 92 ? 50.014 -61.983 -17.107 1.00 44.78 92 GLY A N 1
ATOM 735 C CA . GLY A 1 92 ? 50.842 -63.173 -17.309 1.00 44.78 92 GLY A CA 1
ATOM 736 C C . GLY A 1 92 ? 50.486 -63.768 -18.686 1.00 44.78 92 GLY A C 1
ATOM 737 O O . GLY A 1 92 ? 49.336 -63.652 -19.097 1.00 44.78 92 GLY A O 1
ATOM 738 N N . SER A 1 93 ? 51.458 -64.431 -19.320 1.00 42.62 93 SER A N 1
ATOM 739 C CA . SER A 1 93 ? 51.360 -65.290 -20.522 1.00 42.62 93 SER A CA 1
ATOM 740 C C . SER A 1 93 ? 51.507 -64.623 -21.898 1.00 42.62 93 SER A C 1
ATOM 742 O O . SER A 1 93 ? 50.725 -63.752 -22.270 1.00 42.62 93 SER A O 1
ATOM 744 N N . GLY A 1 94 ? 52.484 -65.129 -22.662 1.00 40.88 94 GLY A N 1
ATOM 745 C CA . GLY A 1 94 ? 52.744 -64.837 -24.072 1.00 40.88 94 GLY A CA 1
ATOM 746 C C . GLY A 1 94 ? 54.209 -65.020 -24.414 1.00 40.88 94 GLY A C 1
ATOM 747 O O . GLY A 1 94 ? 54.867 -63.978 -24.599 1.00 40.88 94 GLY A O 1
#

pLDDT: mean 75.57, std 18.87, range [40.88, 93.88]

Nearest PDB structures (foldseek):
  2dqe-assembly1_H  TM=3.694E-01  e=2.786E+00  Mus musculus
  1uac-assembly1_H  TM=3.825E-01  e=3.361E+00  Mus musculus
  2dqd-assembly1_H  TM=3.739E-01  e=3.578E+00  Mus musculus
  2dqc-assembly1_H  TM=3.705E-01  e=4.055E+00  Mus musculus
  1ndg-assembly1_B  TM=3.908E-01  e=6.282E+00  Mus musculus

Secondary structure (DSSP, 8-state):
-EEEPPHHHHHHHHTSPP-SSSEEEEEEEETTS-EEEEEEEETTTEEE--GGGTTSPEEEEEE------S------------------------

Foldseek 3Di:
DKDWDDPVQLVVVVVDDDPVPQWFFKKFAFPVRDIDGRWIDGNSTMTDDDPVCRPTDTPDMDGHPPPPPPPDPVPPPPPPPPDDDDDDDDDDDD